Protein AF-A0A9P7FTU5-F1 (afdb_monomer)

Secondary structure (DSSP, 8-state):
-PPPPEE--PPP--------S-----TT-PPPSS------STTGGGSPP---EEPPPP-------GGGGS-TT-HHHHHH-SEEEE-SSSS-EEEES--TTS--HHHHHH-

Mean predicted aligned error: 13.99 Å

Foldseek 3Di:
DDWDWDFDPDDDPPPPPPPDPDDPPDVPDDDDPDDNVDPPDPVSVPPDDDTPIDTDDDDDDDDDQLLVLADPVLCLQQVQFPDWDAPDPPDDIDTHDDDPVDDDSRNVSHD

InterPro domains:
  IPR051323 Alpha-ketoglutarate-dependent sulfate ester dioxygenase-like [PTHR30468] (1-111)

pLDDT: mean 80.18, std 15.71, range [47.5, 96.5]

Organism: NCBI:txid117069

Radius of gyration: 30.54 Å; Cα contacts (8 Å, |Δi|>4): 78; chains: 1; bounding box: 58×46×72 Å

Sequence (111 aa):
MAPVATPQQSAPAEVGLKASEGKVFNPFYSPSIGDDGDNTYQYSQFKPSFPNLLWEPLVELEVTERGLSADPSKKSLFDAAQKVNHLTPAIGTEIVGLDLRQLSESQKDEL

Solvent-accessible surface area (backbone atoms only — not comparable to full-atom values): 7823 Å² total; per-residue (Å²): 132,83,89,69,70,44,80,56,88,70,76,80,80,81,69,78,79,72,78,70,97,66,90,78,84,53,96,81,68,72,78,76,93,62,88,76,81,71,70,84,50,97,64,44,89,74,55,91,79,82,80,54,67,45,68,73,79,93,72,92,73,91,78,79,68,57,63,76,73,28,56,96,79,30,56,70,44,58,73,59,31,74,40,78,44,72,76,43,98,88,56,57,72,50,76,38,75,65,61,86,91,74,58,51,72,68,31,58,27,43,105

Structure (mmCIF, N/CA/C/O backbone):
data_AF-A0A9P7FTU5-F1
#
_entry.id   AF-A0A9P7FTU5-F1
#
loop_
_atom_site.group_PDB
_atom_site.id
_atom_site.type_symbol
_atom_site.label_atom_id
_atom_site.label_alt_id
_atom_site.label_comp_id
_atom_site.label_asym_id
_atom_site.label_entity_id
_atom_site.label_seq_id
_atom_site.pdbx_PDB_ins_code
_atom_site.Cartn_x
_atom_site.Cartn_y
_atom_site.Cartn_z
_atom_site.occupancy
_atom_site.B_iso_or_equiv
_atom_site.auth_seq_id
_atom_site.auth_comp_id
_atom_site.auth_asym_id
_atom_site.auth_atom_id
_atom_site.pdbx_PDB_model_num
ATOM 1 N N . MET A 1 1 ? 6.253 10.842 -15.565 1.00 56.19 1 MET A N 1
ATOM 2 C CA . MET A 1 1 ? 6.137 10.206 -16.900 1.00 56.19 1 MET A CA 1
ATOM 3 C C . MET A 1 1 ? 7.104 9.033 -16.914 1.00 56.19 1 MET A C 1
ATOM 5 O O . MET A 1 1 ? 8.178 9.183 -16.351 1.00 56.19 1 MET A O 1
ATOM 9 N N . ALA A 1 2 ? 6.719 7.866 -17.436 1.00 60.06 2 ALA A N 1
ATOM 10 C CA . ALA A 1 2 ? 7.643 6.731 -17.526 1.00 60.06 2 ALA A CA 1
ATOM 11 C C . ALA A 1 2 ? 8.704 7.003 -18.615 1.00 60.06 2 ALA A C 1
ATOM 13 O O . ALA A 1 2 ? 8.338 7.589 -19.638 1.00 60.06 2 ALA A O 1
ATOM 14 N N . PRO A 1 3 ? 9.977 6.608 -18.421 1.00 69.12 3 PRO A N 1
ATOM 15 C CA . PRO A 1 3 ? 11.015 6.812 -19.428 1.00 69.12 3 PRO A CA 1
ATOM 16 C C . PRO A 1 3 ? 10.709 5.987 -20.684 1.00 69.12 3 PRO A C 1
ATOM 18 O O . PRO A 1 3 ? 10.327 4.817 -20.595 1.00 69.12 3 PRO A O 1
ATOM 21 N N . VAL A 1 4 ? 10.878 6.595 -21.859 1.00 76.75 4 VAL A N 1
ATOM 22 C CA . VAL A 1 4 ? 10.656 5.949 -23.161 1.00 76.75 4 VAL A CA 1
ATOM 23 C C . VAL A 1 4 ? 12.011 5.608 -23.774 1.00 76.75 4 VAL A C 1
ATOM 25 O O . VAL A 1 4 ? 12.879 6.467 -23.896 1.00 76.75 4 VAL A O 1
ATOM 28 N N . ALA A 1 5 ? 12.205 4.344 -24.152 1.00 76.88 5 ALA A N 1
ATOM 29 C CA . ALA A 1 5 ? 13.441 3.912 -24.795 1.00 76.88 5 ALA A CA 1
ATOM 30 C C . ALA A 1 5 ? 13.548 4.507 -26.207 1.00 76.88 5 ALA A C 1
ATOM 32 O O . ALA A 1 5 ? 12.602 4.422 -26.993 1.00 76.88 5 ALA A O 1
ATOM 33 N N . THR A 1 6 ? 14.712 5.064 -26.541 1.00 76.50 6 THR A N 1
ATOM 34 C CA . THR A 1 6 ? 14.999 5.551 -27.896 1.00 76.50 6 THR A CA 1
ATOM 35 C C . THR A 1 6 ? 15.831 4.502 -28.643 1.00 76.50 6 THR A C 1
ATOM 37 O O . THR A 1 6 ? 16.834 4.032 -28.095 1.00 76.50 6 THR A O 1
ATOM 40 N N . PRO A 1 7 ? 15.448 4.098 -29.872 1.00 72.62 7 PRO A N 1
ATOM 41 C CA . PRO A 1 7 ? 16.244 3.165 -30.658 1.00 72.62 7 PRO A CA 1
ATOM 42 C C . PRO A 1 7 ? 17.541 3.840 -31.111 1.00 72.62 7 PRO A C 1
ATOM 44 O O . PRO A 1 7 ? 17.518 4.869 -31.788 1.00 72.62 7 PRO A O 1
ATOM 47 N N . GLN A 1 8 ? 18.685 3.254 -30.764 1.00 61.81 8 GLN A N 1
ATOM 48 C CA . GLN A 1 8 ? 19.968 3.679 -31.302 1.00 61.81 8 GLN A CA 1
ATOM 49 C C . GLN A 1 8 ? 20.114 3.110 -32.716 1.00 61.81 8 GLN A C 1
ATOM 51 O O . GLN A 1 8 ? 20.173 1.896 -32.909 1.00 61.81 8 GLN A O 1
ATOM 56 N N . GLN A 1 9 ? 20.171 3.985 -33.723 1.00 57.28 9 GLN A N 1
ATOM 57 C CA . GLN A 1 9 ? 20.404 3.584 -35.109 1.00 57.28 9 GLN A CA 1
ATOM 58 C C . GLN A 1 9 ? 21.873 3.181 -35.281 1.00 57.28 9 GLN A C 1
ATOM 60 O O . GLN A 1 9 ? 22.728 3.991 -35.631 1.00 57.28 9 GLN A O 1
ATOM 65 N N . SER A 1 10 ? 22.190 1.924 -34.982 1.00 53.72 10 SER A N 1
ATOM 66 C CA . SER A 1 10 ? 23.487 1.338 -35.306 1.00 53.72 10 SER A CA 1
ATOM 67 C C . SER A 1 10 ? 23.510 0.942 -36.780 1.00 53.72 10 SER A C 1
ATOM 69 O O . SER A 1 10 ? 22.670 0.159 -37.226 1.00 53.72 10 SER A O 1
ATOM 71 N N . ALA A 1 11 ? 24.480 1.473 -37.530 1.00 52.53 11 ALA A N 1
ATOM 72 C CA . ALA A 1 11 ? 24.844 0.929 -38.835 1.00 52.53 11 ALA A CA 1
ATOM 73 C C . ALA A 1 11 ? 25.157 -0.573 -38.682 1.00 52.53 11 ALA A C 1
ATOM 75 O O . ALA A 1 11 ? 25.718 -0.957 -37.648 1.00 52.53 11 ALA A O 1
ATOM 76 N N . PRO A 1 12 ? 24.784 -1.423 -39.655 1.00 51.25 12 PRO A N 1
ATOM 77 C CA . PRO A 1 12 ? 25.051 -2.850 -39.564 1.00 51.25 12 PRO A CA 1
ATOM 78 C C . PRO A 1 12 ? 26.556 -3.048 -39.383 1.00 51.25 12 PRO A C 1
ATOM 80 O O . PRO A 1 12 ? 27.357 -2.565 -40.182 1.00 51.25 12 PRO A O 1
ATOM 83 N N . ALA A 1 13 ? 26.946 -3.728 -38.305 1.00 51.12 13 ALA A N 1
ATOM 84 C CA . ALA A 1 13 ? 28.298 -4.239 -38.198 1.00 51.12 13 ALA A CA 1
ATOM 85 C C . ALA A 1 13 ? 28.442 -5.291 -39.301 1.00 51.12 13 ALA A C 1
ATOM 87 O O . ALA A 1 13 ? 27.893 -6.386 -39.186 1.00 51.12 13 ALA A O 1
ATOM 88 N N . GLU A 1 14 ? 29.127 -4.947 -40.391 1.00 48.22 14 GLU A N 1
ATOM 89 C CA . GLU A 1 14 ? 29.519 -5.905 -41.422 1.00 48.22 14 GLU A CA 1
ATOM 90 C C . GLU A 1 14 ? 30.546 -6.878 -40.827 1.00 48.22 14 GLU A C 1
ATOM 92 O O . GLU A 1 14 ? 31.751 -6.770 -41.045 1.00 48.22 14 GLU A O 1
ATOM 97 N N . VAL A 1 15 ? 30.085 -7.845 -40.034 1.00 48.62 15 VAL A N 1
ATOM 98 C CA . VAL A 1 15 ? 30.894 -9.007 -39.674 1.00 48.62 15 VAL A CA 1
ATOM 99 C C . VAL A 1 15 ? 30.789 -9.973 -40.844 1.00 48.62 15 VAL A C 1
ATOM 101 O O . VAL A 1 15 ? 29.982 -10.898 -40.862 1.00 48.62 15 VAL A O 1
ATOM 104 N N . GLY A 1 16 ? 31.583 -9.704 -41.879 1.00 48.03 16 GLY A N 1
ATOM 105 C CA . GLY A 1 16 ? 31.721 -10.576 -43.035 1.00 48.03 16 GLY A CA 1
ATOM 106 C C . GLY A 1 16 ? 32.342 -11.917 -42.644 1.00 48.03 16 GLY A C 1
ATOM 107 O O . GLY A 1 16 ? 33.537 -12.122 -42.819 1.00 48.03 16 GLY A O 1
ATOM 108 N N . LEU A 1 17 ? 31.528 -12.864 -42.175 1.00 49.78 17 LEU A N 1
ATOM 109 C CA . LEU A 1 17 ? 31.873 -14.286 -42.080 1.00 49.78 17 LEU A CA 1
ATOM 110 C C . LEU A 1 17 ? 31.617 -14.972 -43.433 1.00 49.78 17 LEU A C 1
ATOM 112 O O . LEU A 1 17 ? 30.967 -16.011 -43.522 1.00 49.78 17 LEU A O 1
ATOM 116 N N . LYS A 1 18 ? 32.113 -14.394 -44.533 1.00 48.31 18 LYS A N 1
ATOM 117 C CA . LYS A 1 18 ? 32.211 -15.142 -45.792 1.00 48.31 18 LYS A CA 1
ATOM 118 C C . LYS A 1 18 ? 33.364 -16.121 -45.611 1.00 48.31 18 LYS A C 1
ATOM 120 O O . LYS A 1 18 ? 34.524 -15.719 -45.619 1.00 48.31 18 LYS A O 1
ATOM 125 N N . ALA A 1 19 ? 33.024 -17.388 -45.379 1.00 47.50 19 ALA A N 1
ATOM 126 C CA . ALA A 1 19 ? 33.981 -18.478 -45.284 1.00 47.50 19 ALA A CA 1
ATOM 127 C C . ALA A 1 19 ? 34.948 -18.422 -46.476 1.00 47.50 19 ALA A C 1
ATOM 129 O O . ALA A 1 19 ? 34.531 -18.545 -47.629 1.00 47.50 19 ALA A O 1
ATOM 130 N N . SER A 1 20 ? 36.233 -18.216 -46.188 1.00 48.59 20 SER A N 1
ATOM 131 C CA . SER A 1 20 ? 37.295 -18.476 -47.146 1.00 48.59 20 SER A CA 1
ATOM 132 C C 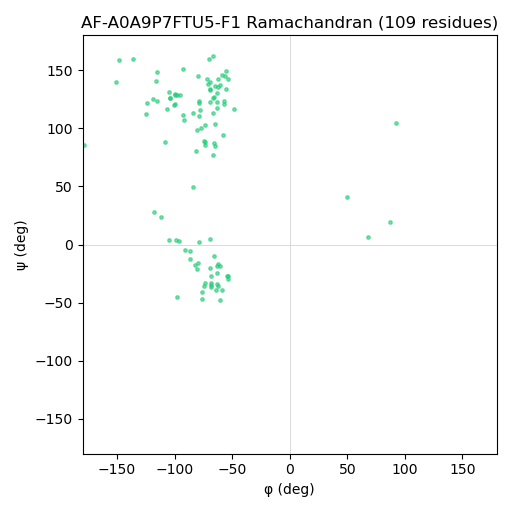. SER A 1 20 ? 37.263 -19.960 -47.506 1.00 48.59 20 SER A C 1
ATOM 134 O O . SER A 1 20 ? 37.054 -20.829 -46.655 1.00 48.59 20 SER A O 1
ATOM 136 N N . GLU A 1 21 ? 37.415 -20.246 -48.794 1.00 54.59 21 GLU A N 1
ATOM 137 C CA . GLU A 1 21 ? 37.452 -21.591 -49.355 1.00 54.59 21 GLU A CA 1
ATOM 138 C C . GLU A 1 21 ? 38.591 -22.401 -48.711 1.00 54.59 21 GLU A C 1
ATOM 140 O O . GLU A 1 21 ? 39.751 -22.321 -49.102 1.00 54.59 21 GLU A O 1
ATOM 145 N N . GLY A 1 22 ? 38.267 -23.160 -47.667 1.00 54.97 22 GLY A N 1
ATOM 146 C CA . GLY A 1 22 ? 39.235 -23.956 -46.920 1.00 54.97 22 GLY A CA 1
ATOM 147 C C . GLY A 1 22 ? 38.541 -24.728 -45.811 1.00 54.97 22 GLY A C 1
ATOM 148 O O . GLY A 1 22 ? 38.439 -24.264 -44.680 1.00 54.97 22 GLY A O 1
ATOM 149 N N . LYS A 1 23 ? 38.011 -25.907 -46.145 1.00 55.38 23 LYS A N 1
ATOM 150 C CA . LYS A 1 23 ? 37.244 -26.764 -45.233 1.00 55.38 23 LYS A CA 1
ATOM 151 C C . LYS A 1 23 ? 38.145 -27.286 -44.101 1.00 55.38 23 LYS A C 1
ATOM 153 O O . LYS A 1 23 ? 38.692 -28.382 -44.188 1.00 55.38 23 LYS A O 1
ATOM 158 N N . VAL A 1 24 ? 38.278 -26.532 -43.011 1.00 57.25 24 VAL A N 1
ATOM 159 C CA . VAL A 1 24 ? 38.723 -27.087 -41.727 1.00 57.25 24 VAL A CA 1
ATOM 160 C C . VAL A 1 24 ? 37.535 -27.865 -41.162 1.00 57.25 24 VAL A C 1
ATOM 162 O O . VAL A 1 24 ? 36.661 -27.318 -40.497 1.00 57.25 24 VAL A O 1
ATOM 165 N N . PHE A 1 25 ? 37.449 -29.148 -41.517 1.00 60.66 25 PHE A N 1
ATOM 166 C CA . PHE A 1 25 ? 36.440 -30.065 -40.991 1.00 60.66 25 PHE A CA 1
ATOM 167 C C . PHE A 1 25 ? 36.802 -30.416 -39.545 1.00 60.66 25 PHE A C 1
ATOM 169 O O . PHE A 1 25 ? 37.515 -31.381 -39.286 1.00 60.66 25 PHE A O 1
ATOM 176 N N . ASN A 1 26 ? 36.342 -29.604 -38.596 1.00 68.69 26 ASN A N 1
ATOM 177 C CA . ASN A 1 26 ? 36.324 -29.996 -37.196 1.00 68.69 26 ASN A CA 1
ATOM 178 C C . ASN A 1 26 ? 34.943 -30.611 -36.895 1.00 68.69 26 ASN A C 1
ATOM 180 O O . ASN A 1 26 ? 33.953 -29.877 -36.913 1.00 68.69 26 ASN A O 1
ATOM 184 N N . PRO A 1 27 ? 34.842 -31.930 -36.631 1.00 71.25 27 PRO A N 1
ATOM 185 C CA . PRO A 1 27 ? 33.561 -32.616 -36.427 1.00 71.25 27 PRO A CA 1
ATOM 186 C C . PRO A 1 27 ? 32.811 -32.162 -35.164 1.00 71.25 27 PRO A C 1
ATOM 188 O O . PRO A 1 27 ? 31.650 -32.518 -34.990 1.00 71.25 27 PRO A O 1
ATOM 191 N N . PHE A 1 28 ? 33.453 -31.369 -34.301 1.00 69.94 28 PHE A N 1
ATOM 192 C CA . PHE A 1 28 ? 32.853 -30.787 -33.098 1.00 69.94 28 PHE A CA 1
ATOM 193 C C . PHE A 1 28 ? 32.533 -29.291 -33.234 1.00 69.94 28 PHE A C 1
ATOM 195 O O . PHE A 1 28 ? 32.108 -28.671 -32.262 1.00 69.94 28 PHE A O 1
ATOM 202 N N . TYR A 1 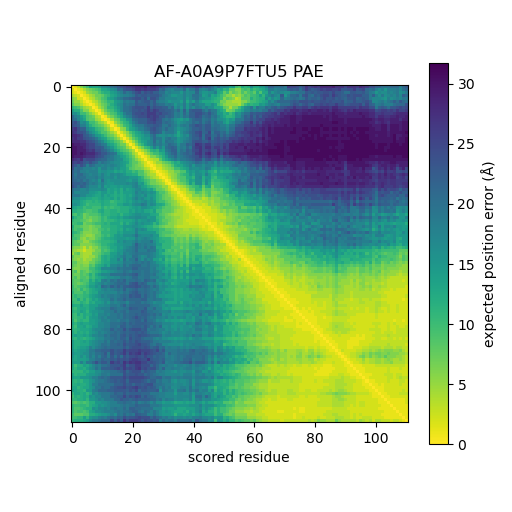29 ? 32.747 -28.684 -34.407 1.00 63.75 29 TYR A N 1
ATOM 203 C CA . TYR A 1 29 ? 32.427 -27.275 -34.612 1.00 63.75 29 TYR A CA 1
ATOM 204 C C . TYR A 1 29 ? 30.932 -27.105 -34.879 1.00 63.75 29 TYR A C 1
ATOM 206 O O . TYR A 1 29 ? 30.453 -27.282 -35.998 1.00 63.75 29 TYR A O 1
ATOM 214 N N . SER A 1 30 ? 30.191 -26.740 -33.838 1.00 62.91 30 SER A N 1
ATOM 215 C CA . SER A 1 30 ? 28.896 -26.093 -34.000 1.00 62.91 30 SER A CA 1
ATOM 216 C C . SER A 1 30 ? 29.139 -24.615 -34.333 1.00 62.91 30 SER A C 1
ATOM 218 O O . SER A 1 30 ? 29.794 -23.940 -33.530 1.00 62.91 30 SER A O 1
ATOM 220 N N . PRO A 1 31 ? 28.647 -24.088 -35.469 1.00 65.50 31 PRO A N 1
ATOM 221 C CA . PRO A 1 31 ? 28.697 -22.652 -35.717 1.00 65.50 31 PRO A CA 1
ATOM 222 C C . PRO A 1 31 ? 27.998 -21.907 -34.575 1.00 65.50 31 PRO A C 1
ATOM 224 O O . PRO A 1 31 ? 27.032 -22.401 -33.988 1.00 65.50 31 PRO A O 1
ATOM 227 N N . SER A 1 32 ? 28.521 -20.732 -34.226 1.00 62.50 32 SER A N 1
ATOM 228 C CA . SER A 1 32 ? 27.910 -19.865 -33.221 1.00 62.50 32 SER A CA 1
ATOM 229 C C . SER A 1 32 ? 26.467 -19.564 -33.612 1.00 62.50 32 SER A C 1
ATOM 231 O O . SER A 1 32 ? 26.217 -19.175 -34.747 1.00 62.50 32 SER A O 1
ATOM 233 N N . ILE A 1 33 ? 25.534 -19.675 -32.665 1.00 60.00 33 ILE A N 1
ATOM 234 C CA . ILE A 1 33 ? 24.098 -19.418 -32.880 1.00 60.00 33 ILE A CA 1
ATOM 235 C C . ILE A 1 33 ? 23.765 -17.929 -33.131 1.00 60.00 33 ILE A C 1
ATOM 237 O O . ILE A 1 33 ? 22.598 -17.551 -33.180 1.00 60.00 33 ILE A O 1
ATOM 241 N N . GLY A 1 34 ? 24.791 -17.076 -33.227 1.00 62.97 34 GLY A N 1
ATOM 242 C CA . GLY A 1 34 ? 24.653 -15.648 -33.494 1.00 62.97 34 GLY A CA 1
ATOM 243 C C . GLY A 1 34 ? 24.188 -15.371 -34.921 1.00 62.97 34 GLY A C 1
ATOM 244 O O . GLY A 1 34 ? 24.317 -16.219 -35.801 1.00 62.97 34 GLY A O 1
ATOM 245 N N . ASP A 1 35 ? 23.643 -14.175 -35.132 1.00 66.44 35 ASP A N 1
ATOM 246 C CA . ASP A 1 35 ? 23.184 -13.735 -36.447 1.00 66.44 35 ASP A CA 1
ATOM 247 C C . ASP A 1 35 ? 24.366 -13.660 -37.426 1.00 66.44 35 ASP A C 1
ATOM 249 O O . ASP A 1 35 ? 25.321 -12.910 -37.227 1.00 66.44 35 ASP A O 1
ATOM 253 N N . ASP A 1 36 ? 24.298 -14.474 -38.475 1.00 70.19 36 ASP A N 1
ATOM 254 C CA . ASP A 1 36 ? 25.276 -14.575 -39.559 1.00 70.19 36 ASP A CA 1
ATOM 255 C C . ASP A 1 36 ? 25.143 -13.440 -40.590 1.00 70.19 36 ASP A C 1
ATOM 257 O O . ASP A 1 36 ? 25.862 -13.417 -41.592 1.00 70.19 36 ASP A O 1
ATOM 261 N N . GLY A 1 37 ? 24.215 -12.503 -40.358 1.00 69.31 37 GLY A N 1
ATOM 262 C CA . GLY A 1 37 ? 23.904 -11.394 -41.257 1.00 69.31 37 GLY A CA 1
ATOM 263 C C . GLY A 1 37 ? 23.245 -11.843 -42.564 1.00 69.31 37 GLY A C 1
ATOM 264 O O . GLY A 1 37 ? 23.052 -11.025 -43.468 1.00 69.31 37 GLY A O 1
ATOM 265 N N . ASP A 1 38 ? 22.902 -13.131 -42.690 1.00 71.88 38 ASP A N 1
ATOM 266 C CA . ASP A 1 38 ? 22.274 -13.661 -43.889 1.00 71.88 38 ASP A CA 1
ATOM 267 C C . ASP A 1 38 ? 20.781 -13.315 -43.905 1.00 71.88 38 ASP A C 1
ATOM 269 O O . ASP A 1 38 ? 19.973 -13.834 -43.126 1.00 71.88 38 ASP A O 1
ATOM 273 N N . ASN A 1 39 ? 20.420 -12.422 -44.823 1.00 77.44 39 ASN A N 1
ATOM 274 C CA . ASN A 1 39 ? 19.050 -11.973 -45.053 1.00 77.44 39 ASN A CA 1
ATOM 275 C C . ASN A 1 39 ? 18.380 -12.688 -46.238 1.00 77.44 39 ASN A C 1
ATOM 277 O O . ASN A 1 39 ? 17.250 -12.351 -46.588 1.00 77.44 39 ASN A O 1
ATOM 281 N N . THR A 1 40 ? 19.053 -13.660 -46.867 1.00 84.88 40 THR A N 1
ATOM 282 C CA . THR A 1 40 ? 18.558 -14.336 -48.080 1.00 84.88 40 THR A CA 1
ATOM 283 C C . THR A 1 40 ? 17.521 -15.429 -47.806 1.00 84.88 40 THR A C 1
ATOM 285 O O . THR A 1 40 ? 16.791 -15.830 -48.713 1.00 84.88 40 THR A O 1
ATOM 288 N N . TYR A 1 41 ? 17.404 -15.895 -46.560 1.00 80.50 41 TYR A N 1
ATOM 289 C CA . TYR A 1 41 ? 16.403 -16.883 -46.162 1.00 80.50 41 TYR A CA 1
ATOM 290 C C . TYR A 1 41 ? 14.982 -16.297 -46.190 1.00 80.50 41 TYR A C 1
ATOM 292 O O . TYR A 1 41 ? 14.733 -15.231 -45.633 1.00 80.50 41 TYR A O 1
ATOM 300 N N . GLN A 1 42 ? 14.023 -17.032 -46.766 1.00 86.81 42 GLN A N 1
ATOM 301 C CA . GLN A 1 42 ? 12.623 -16.603 -46.946 1.00 86.81 42 GLN A CA 1
ATOM 302 C C . GLN A 1 42 ? 11.931 -16.134 -45.649 1.00 86.81 42 GLN A C 1
ATOM 304 O O . GLN A 1 42 ? 11.010 -15.323 -45.699 1.00 86.81 42 GLN A O 1
ATOM 309 N N . TYR A 1 43 ? 12.367 -16.634 -44.492 1.00 83.00 43 TYR A N 1
ATOM 310 C CA . TYR A 1 43 ? 11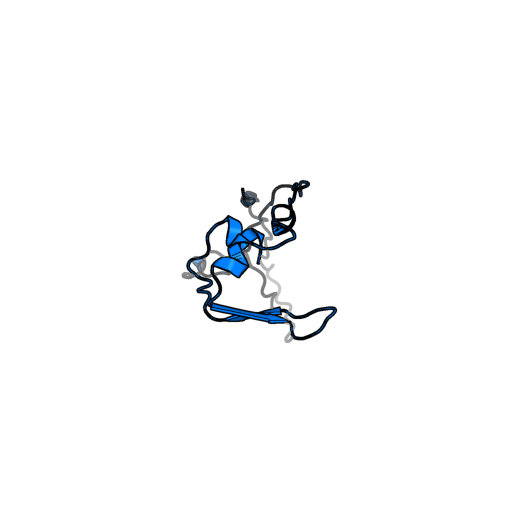.798 -16.317 -43.180 1.00 83.00 43 TYR A CA 1
ATOM 311 C C . TYR A 1 43 ? 12.759 -15.503 -42.295 1.00 83.00 43 TYR A C 1
ATOM 313 O O . TYR A 1 43 ? 12.629 -15.530 -41.072 1.00 83.00 43 TYR A O 1
ATOM 321 N N . SER A 1 44 ? 13.719 -14.780 -42.887 1.00 81.81 44 SER A N 1
ATOM 322 C CA . SER A 1 44 ? 14.705 -13.950 -42.167 1.00 81.81 44 SER A CA 1
ATOM 323 C C . SER A 1 44 ? 14.063 -12.938 -41.208 1.00 81.81 44 SER A C 1
ATOM 325 O O . SER A 1 44 ? 14.602 -12.680 -40.138 1.00 81.81 44 SER A O 1
ATOM 327 N N . GLN A 1 45 ? 12.856 -12.461 -41.517 1.00 81.81 45 GLN A N 1
ATOM 328 C CA . GLN A 1 45 ? 12.049 -11.573 -40.669 1.00 81.81 45 GLN A CA 1
ATOM 329 C C . GLN A 1 45 ? 11.659 -12.142 -39.288 1.00 81.81 45 GLN A C 1
ATOM 331 O O . GLN A 1 45 ? 11.262 -11.379 -38.413 1.00 81.81 45 GLN A O 1
ATOM 336 N N . PHE A 1 46 ? 11.728 -13.463 -39.086 1.00 84.06 46 PHE A N 1
ATOM 337 C CA . PHE A 1 46 ? 11.431 -14.111 -37.800 1.00 84.06 46 PHE A CA 1
ATOM 338 C C . PHE A 1 46 ? 12.687 -14.386 -36.963 1.00 84.06 46 PHE A C 1
ATOM 340 O O . PHE A 1 46 ? 12.592 -14.994 -35.895 1.00 84.06 46 PHE A O 1
ATOM 347 N N . LYS A 1 47 ? 13.870 -13.970 -37.434 1.00 83.00 47 LYS A N 1
ATOM 348 C CA . LYS A 1 47 ? 15.091 -14.034 -36.631 1.00 83.00 47 LYS A CA 1
ATOM 349 C C . LYS A 1 47 ? 14.934 -13.150 -35.379 1.00 83.00 47 LYS A C 1
ATOM 351 O O . LYS A 1 47 ? 14.336 -12.075 -35.466 1.00 83.00 47 LYS A O 1
ATOM 356 N N . PRO A 1 48 ? 15.465 -13.565 -34.214 1.00 80.50 48 PRO A N 1
ATOM 357 C CA . PRO A 1 48 ? 15.493 -12.715 -33.030 1.00 80.50 48 PRO A CA 1
ATOM 358 C C . PRO A 1 48 ? 16.229 -11.401 -33.320 1.00 80.50 48 PRO A C 1
ATOM 360 O O . PRO A 1 48 ? 17.404 -11.413 -33.676 1.00 80.50 48 PRO A O 1
ATOM 363 N N . SER A 1 49 ? 15.549 -10.269 -33.151 1.00 76.94 49 SER A N 1
ATOM 364 C CA . SER A 1 49 ? 16.165 -8.944 -33.214 1.00 76.94 49 SER A CA 1
ATOM 365 C C . SER A 1 49 ? 16.419 -8.424 -31.803 1.00 76.94 49 SER A C 1
ATOM 367 O O . SER A 1 49 ? 15.490 -8.369 -30.994 1.00 76.94 49 SER A O 1
ATOM 369 N N . PHE A 1 50 ? 17.643 -7.982 -31.523 1.00 78.44 50 PHE A N 1
ATOM 370 C CA . PHE A 1 50 ? 17.996 -7.325 -30.265 1.00 78.44 50 PHE A CA 1
ATOM 371 C C . PHE A 1 50 ? 18.225 -5.834 -30.539 1.00 78.44 50 PHE A C 1
ATOM 373 O O . PHE A 1 50 ? 19.346 -5.451 -30.880 1.00 78.44 50 PHE A O 1
ATOM 380 N N . PRO A 1 51 ? 17.178 -4.986 -30.480 1.00 79.88 51 PRO A N 1
ATOM 381 C CA . PRO A 1 51 ? 17.353 -3.561 -30.712 1.00 79.88 51 PRO A CA 1
ATOM 382 C C . PRO A 1 51 ? 18.290 -2.986 -29.651 1.00 79.88 51 PRO A C 1
ATOM 384 O O . PRO A 1 51 ? 18.158 -3.279 -28.462 1.00 79.88 51 PRO A O 1
ATOM 387 N N . ASN A 1 52 ? 19.228 -2.147 -30.081 1.00 79.62 52 ASN A N 1
ATOM 388 C CA . ASN A 1 52 ? 20.060 -1.396 -29.157 1.00 79.62 52 ASN A CA 1
ATOM 389 C C . ASN A 1 52 ? 19.230 -0.230 -28.598 1.00 79.62 52 ASN A C 1
ATOM 391 O O . ASN A 1 52 ? 18.986 0.763 -29.288 1.00 79.62 52 ASN A O 1
ATOM 395 N N . LEU A 1 5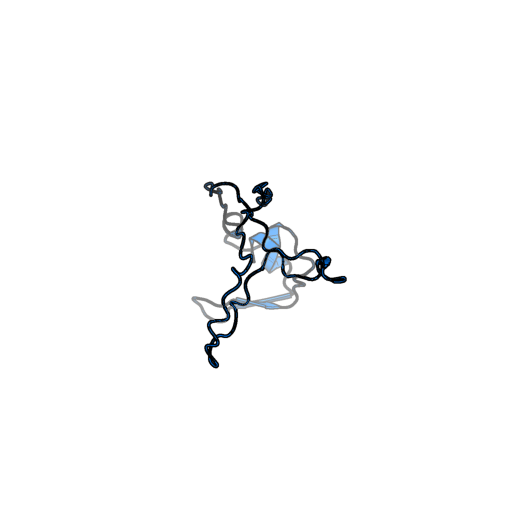3 ? 18.707 -0.409 -27.385 1.00 82.50 53 LEU A N 1
ATOM 396 C CA . LEU A 1 53 ? 17.836 0.550 -26.714 1.00 82.50 53 LEU A CA 1
ATOM 397 C C . LEU A 1 53 ? 18.651 1.402 -25.744 1.00 82.50 53 LEU A C 1
ATOM 399 O O . LEU A 1 53 ? 19.346 0.873 -24.878 1.00 82.50 53 LEU A O 1
ATOM 403 N N . LEU A 1 54 ? 18.512 2.722 -25.862 1.00 82.94 54 LEU A N 1
ATOM 404 C CA . LEU A 1 54 ? 19.031 3.666 -24.881 1.00 82.94 54 LEU A CA 1
ATOM 405 C C . LEU A 1 54 ? 17.880 4.196 -24.030 1.00 82.94 54 LEU A C 1
ATOM 407 O O . LEU A 1 54 ? 16.892 4.722 -24.551 1.00 82.94 54 LEU A O 1
ATOM 411 N N . TRP A 1 55 ? 18.029 4.060 -22.717 1.00 83.75 55 TRP A N 1
ATOM 412 C CA . TRP A 1 55 ? 17.168 4.715 -21.741 1.00 83.75 55 TRP A CA 1
ATOM 413 C C . TRP A 1 55 ? 17.775 6.046 -21.319 1.00 83.75 55 TRP A C 1
ATOM 415 O O . TRP A 1 55 ? 18.997 6.219 -21.319 1.00 83.75 55 TRP A O 1
ATOM 425 N N . GLU A 1 56 ? 16.907 6.983 -20.952 1.00 85.81 56 GLU A N 1
ATOM 426 C CA . GLU A 1 56 ? 17.336 8.227 -20.325 1.00 85.81 56 GLU A CA 1
ATOM 427 C C . GLU A 1 56 ? 18.114 7.925 -19.029 1.00 85.81 56 GLU A C 1
ATOM 429 O O . GLU A 1 56 ? 17.805 6.945 -18.339 1.00 85.81 56 GLU A O 1
ATOM 434 N N . PRO A 1 57 ? 19.133 8.735 -18.686 1.00 87.56 57 PRO A N 1
ATOM 435 C CA . PRO A 1 57 ? 19.845 8.596 -17.423 1.00 87.56 57 PRO A CA 1
ATOM 436 C C . PRO A 1 57 ? 18.898 8.643 -16.221 1.00 87.56 57 PRO A C 1
ATOM 438 O O . PRO A 1 57 ? 17.878 9.331 -16.245 1.00 87.56 57 PRO A O 1
ATOM 441 N N . LEU A 1 58 ? 19.258 7.938 -15.147 1.00 87.69 58 LEU A N 1
ATOM 442 C CA . LEU A 1 58 ? 18.479 7.947 -13.911 1.00 87.69 58 LEU A CA 1
ATOM 443 C C . LEU A 1 58 ? 18.455 9.360 -13.313 1.00 87.69 58 LEU A C 1
ATOM 445 O O . LEU A 1 58 ? 19.502 9.984 -13.137 1.00 87.69 58 LEU A O 1
ATOM 449 N N . VAL A 1 59 ? 17.257 9.833 -12.978 1.00 89.25 59 VAL A N 1
ATOM 450 C CA . VAL A 1 59 ? 17.021 11.113 -12.302 1.00 89.25 59 VAL A CA 1
ATOM 451 C C . VAL A 1 59 ? 16.422 10.833 -10.928 1.00 89.25 59 VAL A C 1
ATOM 453 O O . VAL A 1 59 ? 15.704 9.847 -10.748 1.00 89.25 59 VAL A O 1
ATOM 456 N N . GLU A 1 60 ? 16.721 11.690 -9.955 1.00 89.69 60 GLU A N 1
ATOM 457 C CA . GLU A 1 60 ? 16.066 11.651 -8.652 1.00 89.69 60 GLU A CA 1
ATOM 458 C C . GLU A 1 60 ? 14.570 11.944 -8.814 1.00 89.69 60 GLU A C 1
ATOM 460 O O . GLU A 1 60 ? 14.174 12.972 -9.367 1.00 89.69 60 GLU A O 1
ATOM 465 N N . LEU A 1 61 ? 13.739 11.009 -8.359 1.00 87.00 61 LEU A N 1
ATOM 466 C CA . LEU A 1 61 ? 12.297 11.178 -8.313 1.00 87.00 61 LEU A CA 1
ATOM 467 C C . LEU A 1 61 ? 11.914 11.537 -6.883 1.00 87.00 61 LEU A C 1
ATOM 469 O O . LEU A 1 61 ? 12.142 10.748 -5.969 1.00 87.00 61 LEU A O 1
ATOM 473 N N . GLU A 1 62 ? 11.307 12.705 -6.698 1.00 91.81 62 GLU A N 1
ATOM 474 C CA . GLU A 1 62 ? 10.698 13.048 -5.419 1.00 91.81 62 GLU A CA 1
ATOM 475 C C . GLU A 1 62 ? 9.503 12.115 -5.181 1.00 91.81 62 GLU A C 1
ATOM 477 O O . GLU A 1 62 ? 8.513 12.140 -5.917 1.00 91.81 62 GLU A O 1
ATOM 482 N N . VAL A 1 63 ? 9.620 11.246 -4.176 1.00 90.44 63 VAL A N 1
ATOM 483 C CA . VAL A 1 63 ? 8.560 10.319 -3.774 1.00 90.44 63 VAL A CA 1
ATOM 484 C C . VAL A 1 63 ? 7.969 10.815 -2.464 1.00 90.44 63 VAL A C 1
ATOM 486 O O . VAL A 1 63 ? 8.648 10.868 -1.440 1.00 90.44 63 VAL A O 1
ATOM 489 N N . THR A 1 64 ? 6.687 11.167 -2.495 1.00 92.62 64 THR A N 1
ATOM 490 C CA . THR A 1 64 ? 5.916 11.486 -1.292 1.00 92.62 64 THR A CA 1
ATOM 491 C C . THR A 1 64 ? 5.075 10.279 -0.895 1.00 92.62 64 THR A C 1
ATOM 493 O O . THR A 1 64 ? 4.226 9.822 -1.663 1.00 92.62 64 THR A O 1
ATOM 496 N N . GLU A 1 65 ? 5.290 9.778 0.319 1.00 90.62 65 GLU A N 1
ATOM 497 C CA . GLU A 1 65 ? 4.520 8.665 0.873 1.00 90.62 65 GLU A CA 1
ATOM 498 C C . GLU A 1 65 ? 3.056 9.062 1.087 1.00 90.62 65 GLU A C 1
ATOM 500 O O . GLU A 1 65 ? 2.751 10.040 1.773 1.00 90.62 65 GLU A O 1
ATOM 505 N N . ARG A 1 66 ? 2.128 8.269 0.544 1.00 89.00 66 ARG A N 1
ATOM 506 C CA . ARG A 1 66 ? 0.684 8.537 0.669 1.00 89.00 66 ARG A CA 1
ATOM 507 C C . ARG A 1 66 ? 0.199 8.479 2.115 1.00 89.00 66 ARG A C 1
ATOM 509 O O . ARG A 1 66 ? -0.617 9.305 2.512 1.00 89.00 66 ARG A O 1
ATOM 516 N N . GLY A 1 67 ? 0.791 7.603 2.927 1.00 87.56 67 GLY A N 1
ATOM 517 C CA . GLY A 1 67 ? 0.473 7.481 4.352 1.00 87.56 67 GLY A CA 1
ATOM 518 C C . GLY A 1 67 ? 0.765 8.741 5.178 1.00 87.56 67 GLY A C 1
ATOM 519 O O . GLY A 1 67 ? 0.218 8.883 6.267 1.00 87.56 67 GLY A O 1
ATOM 520 N N . LEU A 1 68 ? 1.568 9.690 4.672 1.00 92.81 68 LEU A N 1
ATOM 521 C CA . LEU A 1 68 ? 1.775 10.989 5.331 1.00 92.81 68 LEU A CA 1
ATOM 522 C C . LEU A 1 68 ? 0.528 11.882 5.287 1.00 92.81 68 LEU A C 1
ATOM 524 O O . LEU A 1 68 ? 0.415 12.805 6.090 1.00 92.81 68 LEU A O 1
ATOM 528 N N . SER A 1 69 ? -0.395 11.612 4.362 1.00 93.75 69 SER A N 1
ATOM 529 C CA . SER A 1 69 ? -1.661 12.343 4.232 1.00 93.75 69 SER A CA 1
ATOM 530 C C . SER A 1 69 ? -2.768 11.769 5.126 1.00 93.75 69 SER A C 1
ATOM 532 O O . SER A 1 69 ? -3.851 12.344 5.200 1.00 93.75 69 SER A O 1
ATOM 534 N N . ALA A 1 70 ? -2.511 10.648 5.810 1.00 94.50 70 ALA A N 1
ATOM 535 C CA . ALA A 1 70 ? -3.480 9.9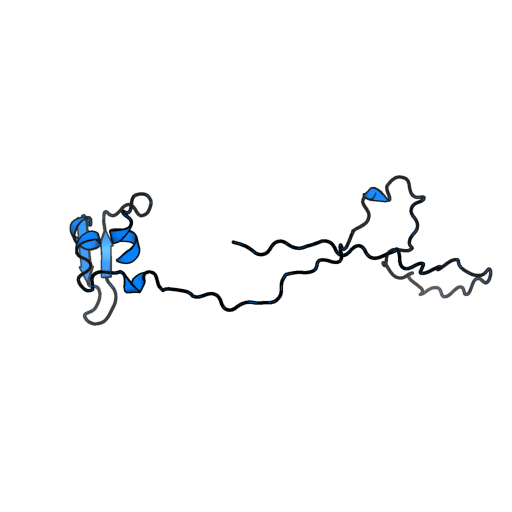80 6.667 1.00 94.50 70 ALA A CA 1
ATOM 536 C C . ALA A 1 70 ? -3.799 10.794 7.929 1.00 94.50 70 ALA A C 1
ATOM 538 O O . ALA A 1 70 ? -2.894 11.292 8.604 1.00 94.50 70 ALA A O 1
ATOM 539 N N . ASP A 1 71 ? -5.072 10.825 8.334 1.00 94.69 71 ASP A N 1
ATOM 540 C CA . ASP A 1 71 ? -5.429 11.230 9.696 1.00 94.69 71 ASP A CA 1
ATOM 541 C C . ASP A 1 71 ? -4.887 10.173 10.684 1.00 94.69 71 ASP A C 1
ATOM 543 O O . ASP A 1 71 ? -5.216 8.986 10.548 1.00 94.69 71 ASP A O 1
ATOM 547 N N . PRO A 1 72 ? -4.095 10.556 11.707 1.00 92.88 72 PRO A N 1
ATOM 548 C CA . PRO A 1 72 ? -3.599 9.625 12.722 1.00 92.88 72 PRO A CA 1
ATOM 549 C C . PRO A 1 72 ? -4.701 8.823 13.427 1.00 92.88 72 PRO A C 1
ATOM 551 O O . PRO A 1 72 ? -4.458 7.714 13.900 1.00 92.88 72 PRO A O 1
ATOM 554 N N . SER A 1 73 ? -5.910 9.378 13.504 1.00 92.62 73 SER A N 1
ATOM 555 C CA . SER A 1 73 ? -7.082 8.744 14.105 1.00 92.62 73 SER A CA 1
ATOM 556 C C . SER A 1 73 ? -7.934 7.925 13.129 1.00 92.62 73 SER A C 1
ATOM 558 O O . SER A 1 73 ? -8.868 7.266 13.581 1.00 92.62 73 SER A O 1
ATOM 560 N N . LYS A 1 74 ? -7.604 7.926 11.826 1.00 93.69 74 LYS A N 1
ATOM 561 C CA . LYS A 1 74 ? -8.235 7.113 10.766 1.00 93.69 74 LYS A CA 1
ATOM 562 C C . LYS A 1 74 ? -9.770 7.181 10.752 1.00 93.69 74 LYS A C 1
ATOM 564 O O . LYS A 1 74 ? -10.459 6.168 10.617 1.00 93.69 74 LYS A O 1
ATOM 569 N N . LYS A 1 75 ? -10.309 8.387 10.962 1.00 93.75 75 LYS A N 1
ATOM 570 C CA . LYS A 1 75 ? -11.754 8.631 11.106 1.00 93.75 75 LYS A CA 1
ATOM 571 C C . LYS A 1 75 ? -12.528 8.209 9.865 1.00 93.75 75 LYS A C 1
ATOM 573 O O . LYS A 1 75 ? -13.516 7.495 9.988 1.00 93.75 75 LYS A O 1
ATOM 578 N N . SER A 1 76 ? -12.068 8.608 8.679 1.00 93.50 76 SER A N 1
ATOM 579 C CA . SER A 1 76 ? -12.774 8.341 7.419 1.00 93.50 76 SER A CA 1
ATOM 580 C C . SER A 1 76 ? -12.889 6.843 7.134 1.00 93.50 76 SER A C 1
ATOM 582 O O . SER A 1 76 ? -13.882 6.382 6.564 1.00 93.50 76 SER A O 1
ATOM 584 N N . LEU A 1 77 ? -11.857 6.087 7.508 1.00 94.56 77 LEU A N 1
ATOM 585 C CA . LEU A 1 77 ? -11.778 4.646 7.345 1.00 94.56 77 LEU A CA 1
ATOM 586 C C . LEU A 1 77 ? -12.631 3.909 8.383 1.00 94.56 77 LEU A C 1
ATOM 588 O O . LEU A 1 77 ? -13.386 3.005 8.025 1.00 94.56 77 LEU A O 1
ATOM 592 N N . PHE A 1 78 ? -12.531 4.290 9.659 1.00 94.75 78 PHE A N 1
ATOM 593 C CA . PHE A 1 78 ? -13.253 3.615 10.739 1.00 94.75 78 PHE A CA 1
ATOM 594 C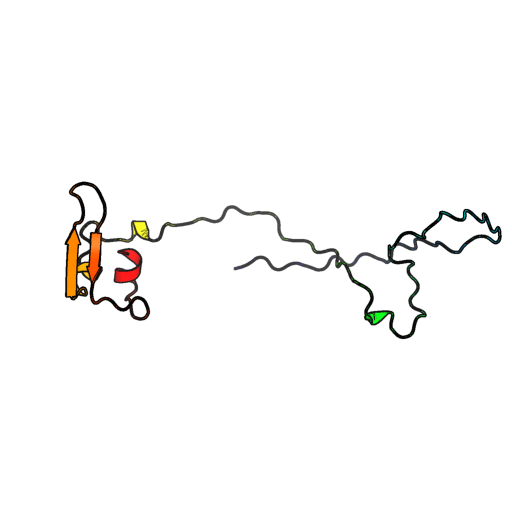 C . PHE A 1 78 ? -14.751 3.926 10.748 1.00 94.75 78 PHE A C 1
ATOM 596 O O . PHE A 1 78 ? -15.532 3.025 11.047 1.00 94.75 78 PHE A O 1
ATOM 603 N N . ASP A 1 79 ? -15.166 5.130 10.347 1.00 93.75 79 ASP A N 1
ATOM 604 C CA . ASP A 1 79 ? -16.586 5.499 10.255 1.00 93.75 79 ASP A CA 1
ATOM 605 C C . ASP A 1 79 ? -17.318 4.741 9.135 1.00 93.75 79 ASP A C 1
ATOM 607 O O . ASP A 1 79 ? -18.525 4.513 9.213 1.00 93.75 79 ASP A O 1
ATOM 611 N N . ALA A 1 80 ? -16.596 4.333 8.088 1.00 94.00 80 ALA A N 1
ATOM 612 C CA . ALA A 1 80 ? -17.152 3.561 6.979 1.00 94.00 80 ALA A CA 1
ATOM 613 C C . ALA A 1 80 ? -17.159 2.046 7.226 1.00 94.00 80 ALA A C 1
ATOM 615 O O . ALA A 1 80 ? -17.789 1.300 6.474 1.00 94.00 80 ALA A O 1
ATOM 616 N N . ALA A 1 81 ? -16.454 1.576 8.254 1.00 94.69 81 ALA A N 1
ATOM 617 C CA . ALA A 1 81 ? -16.400 0.168 8.598 1.00 94.69 81 ALA A CA 1
ATOM 618 C C . ALA A 1 81 ? -17.649 -0.262 9.374 1.00 94.69 81 ALA A C 1
ATOM 620 O O . ALA A 1 81 ? -18.163 0.454 10.229 1.00 94.69 81 ALA A O 1
ATOM 621 N N . GLN A 1 82 ? -18.099 -1.495 9.149 1.00 95.75 82 GLN A N 1
ATOM 622 C CA . GLN A 1 82 ? -19.169 -2.079 9.958 1.00 95.75 82 GLN A CA 1
ATOM 623 C C . GLN A 1 82 ? -18.663 -2.479 11.350 1.00 95.75 82 GLN A C 1
ATOM 625 O O . GLN A 1 82 ? -19.399 -2.410 12.335 1.00 95.75 82 GLN A O 1
ATOM 630 N N . LYS A 1 83 ? -17.414 -2.949 11.434 1.00 95.94 83 LYS A N 1
ATOM 631 C CA . LYS A 1 83 ? -16.777 -3.337 12.693 1.00 95.94 83 LYS A CA 1
ATOM 632 C C . LYS A 1 83 ? -15.270 -3.134 12.613 1.00 95.94 83 LYS A C 1
ATOM 634 O O . LYS A 1 83 ? -14.647 -3.491 11.617 1.00 95.94 83 LYS A O 1
ATOM 639 N N . VAL A 1 84 ? -14.700 -2.637 13.706 1.00 95.38 84 VAL A N 1
ATOM 640 C CA . VAL A 1 84 ? -13.255 -2.511 13.914 1.00 95.38 84 VAL A CA 1
ATOM 641 C C . VAL A 1 84 ? -12.876 -3.356 15.128 1.00 95.38 84 VAL A C 1
ATOM 643 O O . VAL A 1 84 ? -13.480 -3.225 16.193 1.00 95.38 84 VAL A O 1
ATOM 646 N N . ASN A 1 85 ? -11.923 -4.268 14.958 1.00 95.38 85 ASN A N 1
ATOM 647 C CA . ASN A 1 85 ? -11.489 -5.212 15.981 1.00 95.38 85 ASN A CA 1
ATOM 648 C C . ASN A 1 85 ? -9.976 -5.094 16.199 1.00 95.38 85 ASN A C 1
ATOM 650 O O . ASN A 1 85 ? -9.184 -5.443 15.326 1.00 95.38 85 ASN A O 1
ATOM 654 N N . HIS A 1 86 ? -9.570 -4.606 17.367 1.00 95.75 86 HIS A N 1
ATOM 655 C CA . HIS A 1 86 ? -8.158 -4.526 17.736 1.00 95.75 86 HIS A CA 1
ATOM 656 C C . HIS A 1 86 ? -7.700 -5.870 18.304 1.00 95.75 86 HIS A C 1
ATOM 658 O O . HIS A 1 86 ? -8.151 -6.291 19.368 1.00 95.75 86 HIS A O 1
ATOM 664 N N . LEU A 1 87 ? -6.810 -6.548 17.579 1.00 95.88 87 LEU A N 1
ATOM 665 C CA . LEU A 1 87 ? -6.358 -7.901 17.899 1.00 95.88 87 LEU A CA 1
ATOM 666 C C . LEU A 1 87 ? -5.357 -7.907 19.055 1.00 95.88 87 LEU A C 1
ATOM 668 O O . LEU A 1 87 ? -5.426 -8.772 19.926 1.00 95.88 87 LEU A O 1
ATOM 672 N N . THR A 1 88 ? -4.433 -6.944 19.082 1.00 94.81 88 THR A N 1
ATOM 673 C CA . THR A 1 88 ? -3.502 -6.768 20.202 1.00 94.81 88 THR A CA 1
ATOM 674 C C . THR A 1 88 ? -3.381 -5.291 20.584 1.00 94.81 88 THR A C 1
ATOM 676 O O . THR A 1 88 ? -3.666 -4.425 19.757 1.00 94.81 88 THR A O 1
ATOM 679 N N . PRO A 1 89 ? -2.926 -4.968 21.812 1.00 92.00 89 PRO A N 1
ATOM 680 C CA . PRO A 1 89 ? -2.744 -3.578 22.235 1.00 92.00 89 PRO A CA 1
ATOM 681 C C . PRO A 1 89 ? -1.689 -2.809 21.430 1.00 92.00 89 PRO A C 1
ATOM 683 O O . PRO A 1 89 ? -1.724 -1.584 21.403 1.00 92.00 89 PRO A O 1
ATOM 686 N N . ALA A 1 90 ? -0.729 -3.520 20.829 1.00 91.81 90 ALA A N 1
ATOM 687 C CA . ALA A 1 90 ? 0.389 -2.910 20.116 1.00 91.81 90 ALA A CA 1
ATOM 688 C C . ALA A 1 90 ? 0.159 -2.858 18.601 1.00 91.81 90 ALA A C 1
ATOM 690 O O . ALA A 1 90 ? 0.437 -1.836 17.982 1.00 91.81 90 ALA A O 1
ATOM 691 N N . ILE A 1 91 ? -0.322 -3.954 18.002 1.00 93.44 91 ILE A N 1
ATOM 692 C CA . ILE A 1 91 ? -0.510 -4.078 16.551 1.00 93.44 91 ILE A CA 1
ATOM 693 C C . ILE A 1 91 ? -1.693 -4.978 16.178 1.00 93.44 91 ILE A C 1
ATOM 695 O O . ILE A 1 91 ? -2.099 -5.870 16.922 1.00 93.44 91 ILE A O 1
ATOM 699 N N . GLY A 1 92 ? -2.194 -4.801 14.962 1.00 91.00 92 GLY A N 1
ATOM 700 C CA . GLY A 1 92 ? -3.246 -5.640 14.397 1.00 91.00 92 GLY A CA 1
ATOM 701 C C . GLY A 1 92 ? -4.631 -5.063 14.658 1.00 91.00 92 GLY A C 1
ATOM 702 O O . GLY A 1 92 ? -5.170 -5.173 15.757 1.00 91.00 92 GLY A O 1
ATOM 703 N N . THR A 1 93 ? -5.212 -4.493 13.605 1.00 93.88 93 THR A N 1
ATOM 704 C CA . THR A 1 93 ? -6.601 -4.039 13.559 1.00 93.88 93 THR A CA 1
ATOM 705 C C . THR A 1 93 ? -7.270 -4.731 12.383 1.00 93.88 93 THR A C 1
ATOM 707 O O . THR A 1 93 ? -6.816 -4.620 11.248 1.00 93.88 93 THR A O 1
ATOM 710 N N . GLU A 1 94 ? -8.336 -5.466 12.658 1.00 95.06 94 GLU A N 1
ATOM 711 C CA . GLU A 1 94 ? -9.194 -6.085 11.659 1.00 95.06 94 GLU A CA 1
ATOM 712 C C . GLU A 1 94 ? -10.388 -5.163 11.391 1.00 95.06 94 GLU A C 1
ATOM 714 O O . GLU A 1 94 ? -11.074 -4.730 12.319 1.00 95.06 94 GLU A O 1
ATOM 719 N N . ILE A 1 95 ? -10.635 -4.867 10.115 1.00 95.62 95 ILE A N 1
ATOM 720 C CA . ILE A 1 95 ? -11.731 -4.009 9.660 1.00 95.62 95 ILE A CA 1
ATOM 721 C C . ILE A 1 95 ? -12.690 -4.867 8.837 1.00 95.62 95 ILE A C 1
ATOM 723 O O . ILE A 1 95 ? -12.289 -5.490 7.855 1.00 95.62 95 ILE A O 1
ATOM 727 N N . VAL A 1 96 ? -13.960 -4.907 9.235 1.00 96.50 96 VAL A N 1
ATOM 728 C CA . VAL A 1 96 ? -14.998 -5.729 8.598 1.00 96.50 96 VAL A CA 1
ATOM 729 C C . VAL A 1 96 ? -16.073 -4.832 7.993 1.00 96.50 96 VAL A C 1
ATOM 731 O O . VAL A 1 96 ? -16.474 -3.837 8.598 1.00 96.50 96 VAL A O 1
ATOM 734 N N . GLY A 1 97 ? -16.571 -5.216 6.815 1.00 94.38 97 GLY A N 1
ATOM 735 C CA . GLY A 1 97 ? -17.671 -4.533 6.126 1.00 94.38 97 GLY A CA 1
ATOM 736 C C . GLY A 1 97 ? -17.245 -3.376 5.217 1.00 94.38 97 GLY A C 1
ATOM 737 O O . GLY A 1 97 ? -18.081 -2.546 4.883 1.00 94.38 97 GLY A O 1
ATOM 738 N N . LEU A 1 98 ? -15.971 -3.323 4.817 1.00 93.94 98 LEU A N 1
ATOM 739 C CA . LEU A 1 98 ? -15.422 -2.302 3.920 1.00 93.94 98 LEU A CA 1
ATOM 740 C C . LEU A 1 98 ? -15.193 -2.873 2.504 1.00 93.94 98 LEU A C 1
ATOM 742 O O . LEU A 1 98 ? -14.571 -3.927 2.364 1.00 93.94 98 LEU A O 1
ATOM 746 N N . ASP A 1 99 ? -15.658 -2.185 1.452 1.00 94.06 99 ASP A N 1
ATOM 747 C CA . ASP A 1 99 ? -15.366 -2.548 0.050 1.00 94.06 99 ASP A CA 1
ATOM 748 C C . ASP A 1 99 ? -14.119 -1.806 -0.455 1.00 94.06 99 ASP A C 1
ATOM 750 O O . ASP A 1 99 ? -14.160 -0.614 -0.761 1.00 94.06 99 ASP A O 1
ATOM 754 N N . LEU A 1 100 ? -13.012 -2.538 -0.604 1.00 94.44 100 LEU A N 1
ATOM 755 C CA . LEU A 1 100 ? -11.720 -1.992 -1.039 1.00 94.44 100 LEU A CA 1
ATOM 756 C C . LEU A 1 100 ? -11.741 -1.399 -2.457 1.00 94.44 100 LEU A C 1
ATOM 758 O O . LEU A 1 100 ? -10.854 -0.628 -2.821 1.00 94.44 100 LEU A O 1
ATOM 762 N N . ARG A 1 101 ? -12.739 -1.742 -3.277 1.00 95.19 101 ARG A N 1
ATOM 763 C CA . ARG A 1 101 ? -12.861 -1.227 -4.650 1.00 95.19 101 ARG A CA 1
ATOM 764 C C . ARG A 1 101 ? -13.473 0.170 -4.695 1.00 95.19 101 ARG A C 1
ATOM 766 O O . ARG A 1 101 ? -13.317 0.856 -5.701 1.00 95.19 101 ARG A O 1
ATOM 773 N N . GLN A 1 102 ? -14.196 0.566 -3.648 1.00 93.12 102 GLN A N 1
ATOM 774 C CA . GLN A 1 102 ? -15.002 1.791 -3.607 1.00 93.12 102 GLN A CA 1
ATOM 775 C C . GLN A 1 102 ? -14.533 2.774 -2.525 1.00 93.12 102 GLN A C 1
ATOM 777 O O . GLN A 1 102 ? -15.323 3.571 -2.028 1.00 93.12 102 GLN A O 1
ATOM 782 N N . LEU A 1 103 ? -13.247 2.738 -2.171 1.00 94.00 103 LEU A N 1
ATOM 783 C CA . LEU A 1 103 ? -12.671 3.658 -1.191 1.00 94.00 103 LEU A CA 1
ATOM 784 C C . LEU A 1 103 ? -12.568 5.082 -1.748 1.00 94.00 103 LEU A C 1
ATOM 786 O O . LEU A 1 103 ? -12.142 5.285 -2.892 1.00 94.00 103 LEU A O 1
ATOM 790 N N . SER A 1 104 ? -12.897 6.070 -0.916 1.00 94.56 104 SER A N 1
ATOM 791 C CA . SER A 1 104 ? -12.561 7.470 -1.185 1.00 94.56 104 SER A CA 1
ATOM 792 C C . SER A 1 104 ? -11.043 7.680 -1.140 1.00 94.56 104 SER A C 1
ATOM 794 O O . SER A 1 104 ? -10.309 6.875 -0.570 1.00 94.56 104 SER A O 1
ATOM 796 N N . GLU A 1 105 ? -10.548 8.784 -1.702 1.00 93.56 105 GLU A N 1
ATOM 797 C CA . GLU A 1 105 ? -9.116 9.108 -1.612 1.00 93.56 105 GLU A CA 1
ATOM 798 C C . GLU A 1 105 ? -8.642 9.242 -0.157 1.00 93.56 105 GLU A C 1
ATOM 800 O O . GLU A 1 105 ? -7.600 8.696 0.184 1.00 93.56 105 GLU A O 1
ATOM 805 N N . SER A 1 106 ? -9.453 9.837 0.727 1.00 93.62 106 SER A N 1
ATOM 806 C CA . SER A 1 106 ? -9.124 9.927 2.156 1.00 93.62 106 SER A CA 1
ATOM 807 C C . SER A 1 106 ? -9.045 8.558 2.837 1.00 93.62 106 SER A C 1
ATOM 809 O O . SER A 1 106 ? -8.152 8.315 3.639 1.00 93.62 106 SER A O 1
ATOM 811 N N . GLN A 1 107 ? -9.939 7.629 2.491 1.00 94.31 107 GLN A N 1
ATOM 812 C CA . GLN A 1 107 ? -9.901 6.266 3.024 1.00 94.31 107 GLN A CA 1
ATOM 813 C C . GLN A 1 107 ? -8.692 5.483 2.518 1.00 94.31 107 GLN A C 1
ATOM 815 O O . GLN A 1 107 ? -8.154 4.671 3.261 1.00 94.31 107 GLN A O 1
ATOM 820 N N . LYS A 1 108 ? -8.261 5.720 1.272 1.00 93.94 108 LYS A N 1
ATOM 821 C CA . LYS A 1 108 ? -7.039 5.114 0.724 1.00 93.94 108 LYS A CA 1
ATOM 822 C C . LYS A 1 108 ? -5.786 5.646 1.403 1.00 93.94 108 LYS A C 1
ATOM 824 O O . LYS A 1 108 ? -4.854 4.880 1.587 1.00 93.94 108 LYS A O 1
ATOM 829 N N . ASP A 1 109 ? -5.763 6.929 1.753 1.00 94.62 109 ASP A N 1
ATOM 830 C CA . ASP A 1 109 ? -4.639 7.505 2.490 1.00 94.62 109 ASP A CA 1
ATOM 831 C C . ASP A 1 109 ? -4.580 6.954 3.926 1.00 94.62 109 ASP A C 1
ATOM 833 O O . ASP A 1 109 ? -3.498 6.771 4.476 1.00 94.62 109 ASP A O 1
ATOM 837 N N . GLU A 1 110 ? -5.733 6.654 4.533 1.00 94.00 110 GLU A N 1
ATOM 838 C CA . GLU A 1 110 ? -5.830 6.120 5.895 1.00 94.00 110 GLU A CA 1
ATOM 839 C C . GLU A 1 110 ? -5.609 4.597 6.022 1.00 94.00 110 GLU A C 1
ATOM 841 O O . GLU A 1 110 ? -5.359 4.140 7.146 1.00 94.00 110 GLU A O 1
ATOM 846 N N . LEU A 1 111 ? -5.697 3.826 4.931 1.00 90.56 111 LEU A N 1
ATOM 847 C CA . LEU A 1 111 ? -5.531 2.361 4.904 1.00 90.56 111 LEU A CA 1
ATOM 848 C C . LEU A 1 111 ? -4.055 1.950 4.805 1.00 90.56 111 LEU A C 1
ATOM 850 O O . LEU A 1 111 ? -3.630 1.155 5.675 1.00 90.56 111 LEU A O 1
#

=== Feature glossary ===
The record interleaves many kinds of information about one protein. Here is each kind framed as the question it answers.

Q: What are the backbone torsion angles?
A: φ (phi) and ψ (psi) are the two rotatable backbone dihedrals per residue: φ is the C(i-1)–N–Cα–C torsion, ψ is the N–Cα–C–N(i+1) torsion, both in degre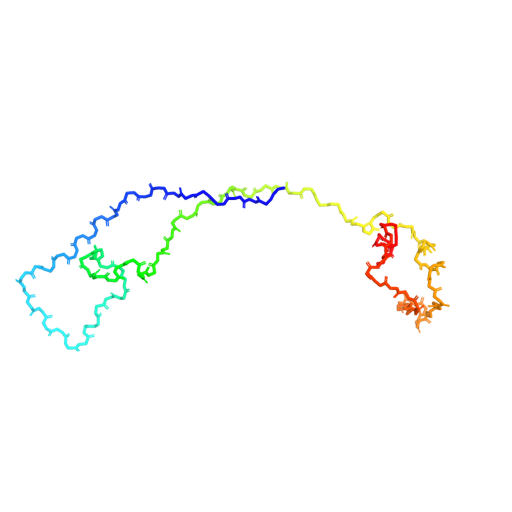es on (−180°, 180°]. α-helical residues cluster near (−60°, −45°); β-strand residues near (−120°, +130°). A Ramachandran plot is simply a scatter of (φ, ψ) for every residue.

Q: What is the amino-acid chain?
A: This is the polypeptide sequence — one letter per residue, N-terminus first. Length ranges from a few dozen residues for small domains to over a thousand for large multi-domain proteins.

Q: How mobile is each atom in the crystal?
A: For experimental (PDB) structures, the B-factor (temperature factor) quantifies the positional spread of each atom in the crystal — a combination of thermal vibration and static disorder — in units of Å². High B-factors mark flexible loops or poorly resolved regions; low B-factors mark the rigid, well-ordered core.

Q: Are the domains correctly placed relative to each other?
A: Predicted Aligned Error (PAE) is an AlphaFold confidence matrix: entry (i, j) is the expected error in the position of residue j, in ångströms, when the prediction is superimposed on the true structure at residue i. Low PAE within a block of residues means that block is internally rigid and well-predicted; high PAE between two blocks means their relative placement is uncertain even if each block individually is confident.

Q: How confident is the AlphaFold model at each residue?
A: pLDDT is the predicted lDDT-Cα score: AlphaFold's confidence that the local environment of each residue (all inter-atomic distances within 15 Å) is correctly placed. It is a per-residue number between 0 and 100, with higher meaning more reliable.

Q: What family and function is it annotated with?
A: Functional annotations link the protein to curated databases. InterPro entries identify conserved domains and families by matching the sequence against member-database signature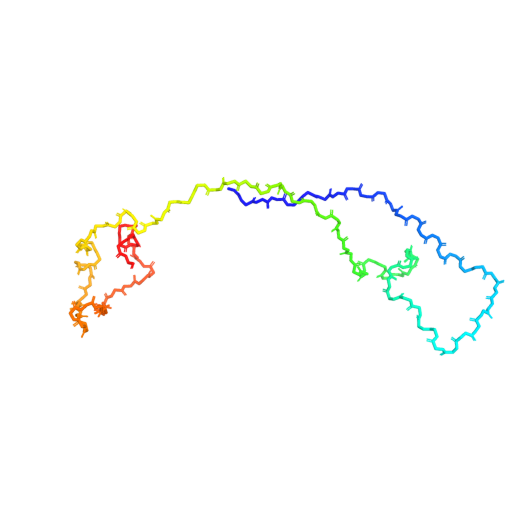s (Pfam, PROSITE, CDD, …). Gene Ontology (GO) terms describe molecular function, biological process, and cellular component in a controlled vocabulary. CATH places the structure in a hierarchical fold classification (Class/Architecture/Topology/Homologous-superfamily). The organism is the source species.

Q: How big and how compact is the whole molecule?
A: Three whole-structure scalars: the radius of gyration (RMS distance of Cα from centroid, in Å), the count of Cα–Cα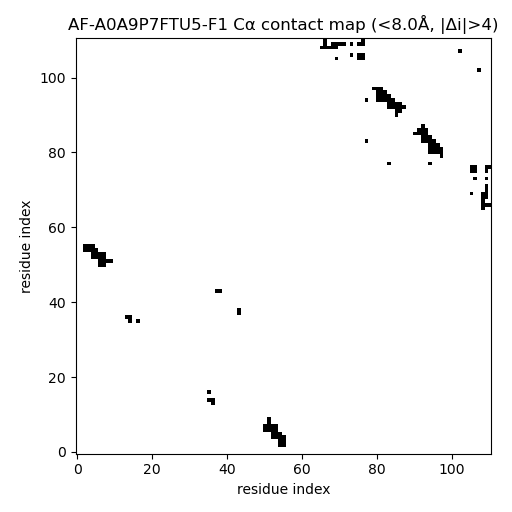 contacts (pairs closer than 8 Å and separated by more than four residues in sequence — i.e. tertiary, not local, contacts), and the bounding-box dimensions. Together they distinguish compact globular folds from extended fibres or disordered chains.

Q: What known structures does this most resemble?
A: The Foldseek neighbor list gives the closest experimentally determined structures in the PDB, ranked by structural alignment. TM-score near 1 means near-identical fold; near 0.3 means only rough topology match. This is how one finds what a novel AlphaFold prediction most resembles in the solved-structure universe.

Q: Which residues are buried vs exposed?
A: SASA measures how much of the protein is reachable by solvent. It is computed by rolling a water-sized probe over the atomic surface and summing the exposed area (Å²). Per-residue SASA distinguishes core (buried, low SASA) from surface (exposed, high SASA) residues; total SASA is a whole-molecule size measure.

Q: Which residues are in helices, strands, or loops?
A: Eight-state secondary structure (DSSP): H is the canonical α-helix, G the tighter 3₁₀-helix, I the wider π-helix; E/B are β-structure, T and S are turns and bends, and '-' is everything else. DSSP derives these from the pattern of main-chain N–H···O=C hydrogen bonds, not from the sequence.

Q: Where is each backbone atom in 3D?
A: Structure coordinates are given as an mmCIF _atom_site loop: one row per atom with element, residue name, chain id, sequence number, and x/y/z position in Å. Only the four main-chain atoms per residue are included here; side chains are omitted to keep the record compact.

Q: What if only a Cα trace is available?
A: Three-state secondary structure (P-SEA) collapses the eight DSSP classes into helix (a), strand (b), and coil (c). P-SEA assigns these from Cα geometry alone — distances and angles — without requiring backbone oxygens, so it works on any Cα trace.

Q: What do the rendered images show?
A: The six renders are orthographic views along the three Cartesian axes in both directions. Representation (cartoon, sticks, or surface) and color scheme (sequence-rainbow or by-chain) vary across proteins so the training set covers all the common visualization conventions.

Q: What does the local fold look like, residue by residue?
A: Foldseek's 3Di representation compresses backbone geometry into a per-residue letter drawn from a learned twenty-state alphabet. It captures the tertiary interaction pattern around each residue — which residues are packed against it in space, regardless of where they are in sequence.

Q: What do the diagnostic plots show?
A: The contact map is a binary N×N matrix image: pixel (i, j) is dark where Cα_i and Cα_j are within 8 Å and |i−j|>4. Because the |i−j|>4 filter removes local helical contacts, off-diagonal stripes parallel to the main diagonal indicate parallel β-sheets; stripes perpendicular to it indicate antiparallel β-sheets. The Ramachandran plot scatters every residue's (φ, ψ) pair against the sterically allowed regions. The PAE heatmap renders the predicted-aligned-error matrix.